Protein AF-A0A1G3LVP1-F1 (afdb_monomer_lite)

Secondary structure (DSSP, 8-state):
----EE-------SS--HHHHHHHHHHHHHHH--S-EEEE-TGGGHHH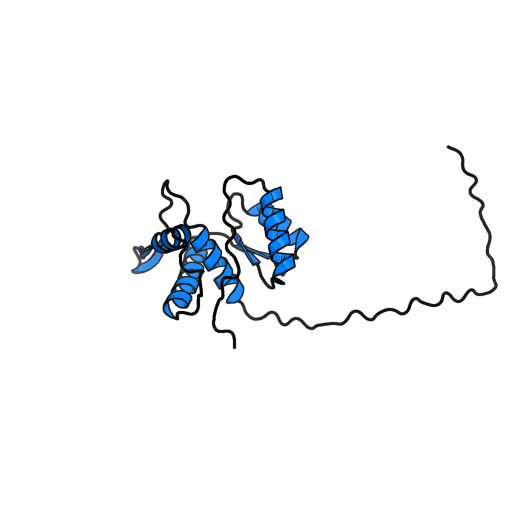HHHHHHHH-TTTEEEE---HHHHHHHHHHHHHHHHTT-EEPPTT-HHHHHHHHHEEEEE-TTS-EEEEE---TT---HHHHHHHHHHHHHTSPP------PPP----------SS-----------

Radius of gyration: 24.58 Å; chains: 1; bounding box: 39×52×74 Å

Sequence (174 aa):
MGDIYWTREIIARRRISFFEMDQLLDDVFRRYRIIRCCMDQTGMGEKPVEDARRRHGSYRVEGVLFTLPNKQTMAQLGKQAFEDRKIRIPMGDPDLKADLHKLKKVTGPTGAPRFVADSDSSGHADRAWACFLAVNAASGEPVEYAYHPVRQETPKELQWGPGSFRLKAMKGAW

pLDDT: mean 79.22, std 19.14, range [35.81, 97.88]

Structure (mmCIF, N/CA/C/O backbone):
data_AF-A0A1G3LVP1-F1
#
_entry.id   AF-A0A1G3LVP1-F1
#
loop_
_atom_site.group_PDB
_atom_site.id
_atom_site.type_symbol
_atom_site.label_atom_id
_atom_site.label_alt_id
_atom_site.label_comp_id
_atom_site.label_asym_id
_atom_site.label_entity_id
_atom_site.label_seq_id
_atom_site.pdbx_PDB_ins_code
_atom_site.Cartn_x
_atom_site.Cartn_y
_atom_site.Cartn_z
_atom_site.occupancy
_atom_site.B_iso_or_equiv
_atom_site.auth_seq_id
_atom_site.auth_comp_id
_atom_site.auth_asym_id
_atom_site.auth_atom_id
_atom_site.pdbx_PDB_model_num
ATOM 1 N N . MET A 1 1 ? -21.973 -9.108 3.744 1.00 41.25 1 MET A N 1
ATOM 2 C CA . MET A 1 1 ? -20.727 -9.540 4.413 1.00 41.25 1 MET A CA 1
ATOM 3 C C . MET A 1 1 ? -19.557 -8.958 3.632 1.00 41.25 1 MET A C 1
ATOM 5 O O . MET A 1 1 ? -19.284 -9.448 2.547 1.00 41.25 1 MET A O 1
ATOM 9 N N . GLY A 1 2 ? -18.936 -7.882 4.119 1.00 61.00 2 GLY A N 1
ATOM 10 C CA . GLY A 1 2 ? -17.823 -7.216 3.421 1.00 61.00 2 GLY A CA 1
ATOM 11 C C . GLY A 1 2 ? -16.963 -6.304 4.303 1.00 61.00 2 GLY A C 1
ATOM 12 O O . GLY A 1 2 ? -16.063 -5.648 3.801 1.00 61.00 2 GLY A O 1
ATOM 13 N N . ASP A 1 3 ? -17.203 -6.273 5.616 1.00 75.94 3 ASP A N 1
ATOM 14 C CA . ASP A 1 3 ? -16.668 -5.215 6.484 1.00 75.94 3 ASP A CA 1
ATOM 15 C C . ASP A 1 3 ? -15.299 -5.529 7.102 1.00 75.94 3 ASP A C 1
ATOM 17 O O . ASP A 1 3 ? -14.831 -4.774 7.949 1.00 75.94 3 ASP A O 1
ATOM 21 N N . ILE A 1 4 ? -14.667 -6.650 6.737 1.00 91.00 4 ILE A N 1
ATOM 22 C CA . ILE A 1 4 ? -13.402 -7.103 7.333 1.00 91.00 4 ILE A CA 1
ATOM 23 C C . ILE A 1 4 ? -12.346 -7.301 6.245 1.00 91.00 4 ILE A C 1
ATOM 25 O O . ILE A 1 4 ? -12.510 -8.118 5.338 1.00 91.00 4 ILE A O 1
ATOM 29 N N . TYR A 1 5 ? -11.221 -6.609 6.399 1.00 92.62 5 TYR A N 1
ATOM 30 C CA . TYR A 1 5 ? -10.015 -6.764 5.600 1.00 92.62 5 TYR A CA 1
ATOM 31 C C . TYR A 1 5 ? -9.159 -7.897 6.168 1.00 92.62 5 TYR A C 1
ATOM 33 O O . TYR A 1 5 ? -8.632 -7.798 7.276 1.00 92.62 5 TYR A O 1
ATOM 41 N N . TRP A 1 6 ? -9.008 -8.976 5.403 1.00 93.38 6 TRP A N 1
ATOM 42 C CA . TRP A 1 6 ? -8.151 -10.105 5.765 1.00 93.38 6 TRP A CA 1
ATOM 43 C C . TRP A 1 6 ? -6.835 -10.050 5.002 1.00 93.38 6 TRP A C 1
ATOM 45 O O . TRP A 1 6 ? -6.821 -10.187 3.777 1.00 93.38 6 TRP A O 1
ATOM 55 N N . THR A 1 7 ? -5.723 -9.928 5.721 1.00 93.62 7 THR A N 1
ATOM 56 C CA . THR A 1 7 ? -4.398 -10.065 5.120 1.00 93.62 7 THR A CA 1
ATOM 57 C C . THR A 1 7 ? -4.153 -11.530 4.776 1.00 93.62 7 THR A C 1
ATOM 59 O O . THR A 1 7 ? -4.000 -12.369 5.662 1.00 93.62 7 THR A O 1
ATOM 62 N N . ARG A 1 8 ? -4.135 -11.850 3.477 1.00 93.06 8 ARG A N 1
ATOM 63 C CA . ARG A 1 8 ? -3.837 -13.208 2.994 1.00 93.06 8 ARG A CA 1
ATOM 64 C C . ARG A 1 8 ? -2.353 -13.533 3.059 1.00 93.06 8 ARG A C 1
ATOM 66 O O . ARG A 1 8 ? -1.996 -14.661 3.368 1.00 93.06 8 ARG A O 1
ATOM 73 N N . GLU A 1 9 ? -1.509 -12.548 2.778 1.00 93.25 9 GLU A N 1
ATOM 74 C CA . GLU A 1 9 ? -0.069 -12.733 2.666 1.00 93.25 9 GLU A CA 1
ATOM 75 C C . GLU A 1 9 ? 0.658 -11.397 2.816 1.00 93.25 9 GLU A C 1
ATOM 77 O O . GLU A 1 9 ? 0.122 -10.350 2.451 1.00 93.25 9 GLU A O 1
ATOM 82 N N . ILE A 1 10 ? 1.882 -11.444 3.343 1.00 93.56 10 ILE A N 1
ATOM 83 C CA . ILE A 1 10 ? 2.814 -10.317 3.378 1.00 93.56 10 ILE A CA 1
ATOM 84 C C . ILE A 1 10 ? 4.119 -10.802 2.757 1.00 93.56 10 ILE A C 1
ATOM 86 O O . ILE A 1 10 ? 4.777 -11.692 3.294 1.00 93.56 10 ILE A O 1
ATOM 90 N N . ILE A 1 11 ? 4.501 -10.212 1.626 1.00 94.44 11 ILE A N 1
ATOM 91 C CA . ILE A 1 11 ? 5.755 -10.527 0.942 1.00 94.44 11 ILE A CA 1
ATOM 92 C C . ILE A 1 11 ? 6.711 -9.357 1.158 1.00 94.44 11 ILE A C 1
ATOM 94 O O . ILE A 1 11 ? 6.603 -8.325 0.503 1.00 94.44 11 ILE A O 1
ATOM 98 N N . ALA A 1 12 ? 7.658 -9.521 2.081 1.00 93.12 12 ALA A N 1
ATOM 99 C CA . ALA A 1 12 ? 8.731 -8.558 2.302 1.00 93.12 12 ALA A CA 1
ATOM 100 C C . ALA A 1 12 ? 10.046 -9.089 1.717 1.00 93.12 12 ALA A C 1
ATOM 102 O O . ALA A 1 12 ? 10.490 -10.198 2.034 1.00 93.12 12 ALA A O 1
ATOM 103 N N . ARG A 1 13 ? 10.673 -8.299 0.845 1.00 93.25 13 ARG A N 1
ATOM 104 C CA . ARG A 1 13 ? 11.973 -8.589 0.227 1.00 93.25 13 ARG A CA 1
ATOM 105 C C . ARG A 1 13 ? 12.826 -7.327 0.224 1.00 93.25 13 ARG A C 1
ATOM 107 O O . ARG A 1 13 ? 12.303 -6.219 0.202 1.00 93.25 13 ARG A O 1
ATOM 114 N N . ARG A 1 14 ? 14.147 -7.494 0.269 1.00 90.94 14 ARG A N 1
ATOM 115 C CA . ARG A 1 14 ? 15.115 -6.391 0.231 1.00 90.94 14 ARG A CA 1
ATOM 116 C C . ARG A 1 14 ? 16.099 -6.640 -0.901 1.00 90.94 14 ARG A C 1
ATOM 118 O O . ARG A 1 14 ? 16.559 -7.765 -1.046 1.00 90.94 14 ARG A O 1
ATOM 125 N N . ARG A 1 15 ? 16.450 -5.580 -1.639 1.00 90.31 15 ARG A N 1
ATOM 126 C CA . ARG A 1 15 ? 17.467 -5.604 -2.710 1.00 90.31 15 ARG A CA 1
ATOM 127 C C . ARG A 1 15 ? 17.220 -6.687 -3.774 1.00 90.31 15 ARG A C 1
ATOM 129 O O . ARG A 1 15 ? 18.161 -7.340 -4.209 1.00 90.31 15 ARG A O 1
ATOM 136 N N . ILE A 1 16 ? 15.962 -6.873 -4.164 1.00 95.31 16 ILE A N 1
ATOM 137 C CA . ILE A 1 16 ? 15.594 -7.750 -5.280 1.00 95.31 16 ILE A CA 1
ATOM 138 C C . ILE A 1 16 ? 15.597 -6.971 -6.592 1.00 95.31 16 ILE A C 1
ATOM 140 O O . ILE A 1 16 ? 15.426 -5.750 -6.602 1.00 95.31 16 ILE A O 1
ATOM 144 N N . SER A 1 17 ? 15.788 -7.682 -7.695 1.00 96.00 17 SER A N 1
ATOM 145 C CA . SER A 1 17 ? 15.672 -7.114 -9.036 1.00 96.00 17 SER A CA 1
ATOM 146 C C . SER A 1 17 ? 14.219 -6.750 -9.373 1.00 96.00 17 SER A C 1
ATOM 148 O O . SER A 1 17 ? 13.275 -7.298 -8.799 1.00 96.00 17 SER A O 1
ATOM 150 N N . PHE A 1 18 ? 14.021 -5.860 -10.353 1.00 94.88 18 PHE A N 1
ATOM 151 C CA . PHE A 1 18 ? 12.676 -5.575 -10.874 1.00 94.88 18 PHE A CA 1
ATOM 152 C C . PHE A 1 18 ? 12.001 -6.833 -11.426 1.00 94.88 18 PHE A C 1
ATOM 154 O O . PHE A 1 18 ? 10.822 -7.046 -11.182 1.00 94.88 18 PHE A O 1
ATOM 161 N N . PHE A 1 19 ? 12.771 -7.712 -12.070 1.00 95.69 19 PHE A N 1
ATOM 162 C CA . PHE A 1 19 ? 12.264 -8.986 -12.568 1.00 95.69 19 PHE A CA 1
ATOM 163 C C . PHE A 1 19 ? 11.704 -9.876 -11.448 1.00 95.69 19 PHE A C 1
ATOM 165 O O . PHE A 1 19 ? 10.624 -10.439 -11.590 1.00 95.69 19 PHE A O 1
ATOM 172 N N . GLU A 1 20 ? 12.396 -9.980 -10.313 1.00 97.19 20 GLU A N 1
ATOM 173 C CA . GLU A 1 20 ? 11.891 -10.745 -9.166 1.00 97.19 20 GLU A CA 1
ATOM 174 C C . GLU A 1 20 ? 10.671 -10.079 -8.522 1.00 97.19 20 GLU A C 1
ATOM 176 O O . GLU A 1 20 ? 9.735 -10.772 -8.125 1.00 97.19 20 GLU A O 1
ATOM 181 N N . MET A 1 21 ? 10.651 -8.744 -8.428 1.00 96.12 21 MET A N 1
ATOM 182 C CA . MET A 1 21 ? 9.487 -7.999 -7.931 1.00 96.12 21 MET A CA 1
ATOM 183 C C . MET A 1 21 ? 8.251 -8.292 -8.785 1.00 96.12 21 MET A C 1
ATOM 185 O O . MET A 1 21 ? 7.182 -8.596 -8.255 1.00 96.12 21 MET A O 1
ATOM 189 N N . ASP A 1 22 ? 8.429 -8.261 -10.098 1.00 96.69 22 ASP A N 1
ATOM 190 C CA . ASP A 1 22 ? 7.391 -8.581 -11.056 1.00 96.69 22 ASP A CA 1
ATOM 191 C C . ASP A 1 22 ? 6.885 -10.021 -10.917 1.00 96.69 22 ASP A C 1
ATOM 193 O O . ASP A 1 22 ? 5.680 -10.246 -10.878 1.00 96.69 22 ASP A O 1
ATOM 197 N N . GLN A 1 23 ? 7.788 -11.001 -10.792 1.00 97.88 23 GLN A N 1
ATOM 198 C CA . GLN A 1 23 ? 7.408 -12.406 -10.619 1.00 97.88 23 GLN A CA 1
ATOM 199 C C . GLN A 1 23 ? 6.589 -12.637 -9.345 1.00 97.88 23 GLN A C 1
ATOM 201 O O . GLN A 1 23 ? 5.639 -13.424 -9.351 1.00 97.88 23 GLN A O 1
ATOM 206 N N . LEU A 1 24 ? 6.943 -11.950 -8.255 1.00 97.62 24 LEU A N 1
ATOM 207 C CA . LEU A 1 24 ? 6.186 -12.005 -7.006 1.00 97.62 24 LEU A CA 1
ATOM 208 C C . LEU A 1 24 ? 4.786 -11.409 -7.183 1.00 97.62 24 LEU A C 1
ATOM 210 O O . LEU A 1 24 ? 3.810 -11.995 -6.714 1.00 97.62 24 LEU A O 1
ATOM 214 N N . LEU A 1 25 ? 4.671 -10.279 -7.886 1.00 96.81 25 LEU A N 1
ATOM 215 C CA . LEU A 1 25 ? 3.376 -9.665 -8.173 1.00 96.81 25 LEU A CA 1
ATOM 216 C C . LEU A 1 25 ? 2.521 -10.557 -9.088 1.00 96.81 25 LEU A C 1
ATOM 218 O O . LEU A 1 25 ? 1.356 -10.812 -8.774 1.00 96.81 25 LEU A O 1
ATOM 222 N N . ASP A 1 26 ? 3.115 -11.104 -10.151 1.00 96.81 26 ASP A N 1
ATOM 223 C CA . ASP A 1 26 ? 2.474 -12.035 -11.084 1.00 96.81 26 ASP A CA 1
ATOM 224 C C . ASP A 1 26 ? 1.898 -13.254 -10.339 1.00 96.81 26 ASP A C 1
ATOM 226 O O . ASP A 1 26 ? 0.783 -13.707 -10.622 1.00 96.81 26 ASP A O 1
ATOM 230 N N . ASP A 1 27 ? 2.634 -13.780 -9.356 1.00 97.12 27 ASP A N 1
ATOM 231 C CA . ASP A 1 27 ? 2.185 -14.895 -8.525 1.00 97.12 27 ASP A CA 1
ATOM 232 C C . ASP A 1 27 ? 0.997 -14.547 -7.620 1.00 97.12 27 ASP A C 1
ATOM 234 O O . ASP A 1 27 ? 0.017 -15.299 -7.562 1.00 97.12 27 ASP A O 1
ATOM 238 N N . VAL A 1 28 ? 1.015 -13.373 -6.990 1.00 96.69 28 VAL A N 1
ATOM 239 C CA . VAL A 1 28 ? -0.112 -12.874 -6.187 1.00 96.69 28 VAL A CA 1
ATOM 240 C C . VAL A 1 28 ? -1.364 -12.688 -7.051 1.00 96.69 28 VAL A C 1
ATOM 242 O O . VAL A 1 28 ? -2.455 -13.130 -6.673 1.00 96.69 28 VAL A O 1
ATOM 245 N N . PHE A 1 29 ? -1.224 -12.091 -8.239 1.00 95.88 29 PHE A N 1
ATOM 246 C CA . PHE A 1 29 ? -2.333 -11.908 -9.181 1.00 95.88 29 PHE A CA 1
ATOM 247 C C . PHE A 1 29 ? -2.937 -13.238 -9.637 1.00 95.88 29 PHE A C 1
ATOM 249 O O . PHE A 1 29 ? -4.164 -13.341 -9.763 1.00 95.88 29 PHE A O 1
ATOM 256 N N . ARG A 1 30 ? -2.092 -14.255 -9.840 1.00 94.50 30 ARG A N 1
ATOM 257 C CA . ARG A 1 30 ? -2.504 -15.612 -10.211 1.00 94.50 30 ARG A CA 1
ATOM 258 C C . ARG A 1 30 ? -3.266 -16.310 -9.086 1.00 94.50 30 ARG A C 1
ATOM 260 O O . ARG A 1 30 ? -4.301 -16.914 -9.354 1.00 94.50 30 ARG A O 1
ATOM 267 N N . ARG A 1 31 ? -2.788 -16.218 -7.839 1.00 95.62 31 ARG A N 1
ATOM 268 C CA . ARG A 1 31 ? -3.378 -16.933 -6.693 1.00 95.62 31 ARG A CA 1
ATOM 269 C C . ARG A 1 31 ? -4.672 -16.311 -6.166 1.00 95.62 31 ARG A C 1
ATOM 271 O O . ARG A 1 31 ? -5.566 -17.052 -5.767 1.00 95.62 31 ARG A O 1
ATOM 278 N N . TYR A 1 32 ? -4.799 -14.980 -6.166 1.00 93.00 32 TYR A N 1
ATOM 279 C CA . TYR A 1 32 ? -5.857 -14.300 -5.398 1.00 93.00 32 TYR A CA 1
ATOM 280 C C . TYR A 1 32 ? -6.900 -13.521 -6.212 1.00 93.00 32 TYR A C 1
ATOM 282 O O . TYR A 1 32 ? -7.725 -12.838 -5.612 1.00 93.00 32 TYR A O 1
ATOM 290 N N . ARG A 1 33 ? -6.915 -13.617 -7.552 1.00 88.69 33 ARG A N 1
ATOM 291 C CA . ARG A 1 33 ? -7.890 -12.910 -8.421 1.00 88.69 33 ARG A CA 1
ATOM 292 C C . ARG A 1 33 ? -8.060 -11.430 -8.035 1.00 88.69 33 ARG A C 1
ATOM 294 O O . ARG A 1 33 ? -9.160 -10.959 -7.765 1.00 88.69 33 ARG A O 1
ATOM 301 N N . ILE A 1 34 ? -6.951 -10.696 -8.009 1.00 93.06 34 ILE A N 1
ATOM 302 C CA . ILE A 1 34 ? -6.900 -9.298 -7.554 1.00 93.06 34 ILE A CA 1
ATOM 303 C C . ILE A 1 34 ? -7.809 -8.393 -8.401 1.00 93.06 34 ILE A C 1
ATOM 305 O O . ILE A 1 34 ? -7.634 -8.314 -9.612 1.00 93.06 34 ILE A O 1
ATOM 309 N N . ILE A 1 35 ? -8.763 -7.687 -7.798 1.00 92.62 35 ILE A N 1
ATOM 310 C CA . ILE A 1 35 ? -9.676 -6.786 -8.532 1.00 92.62 35 ILE A CA 1
ATOM 311 C C . ILE A 1 35 ? -9.110 -5.374 -8.718 1.00 92.62 35 ILE A C 1
ATOM 313 O O . ILE A 1 35 ? -9.326 -4.765 -9.760 1.00 92.62 35 ILE A O 1
ATOM 317 N N . ARG A 1 36 ? -8.352 -4.881 -7.734 1.00 94.19 36 ARG A N 1
ATOM 318 C CA . ARG A 1 36 ? -7.667 -3.587 -7.755 1.00 94.19 36 ARG A CA 1
ATOM 319 C C . ARG A 1 36 ? -6.373 -3.693 -6.953 1.00 94.19 36 ARG A C 1
ATOM 321 O O . ARG A 1 36 ? -6.356 -4.284 -5.876 1.00 94.19 36 ARG A O 1
ATOM 328 N N . CYS A 1 37 ? -5.298 -3.142 -7.495 1.00 96.25 37 CYS A N 1
ATOM 329 C CA . CYS A 1 37 ? -3.962 -3.122 -6.922 1.00 96.25 37 CYS A CA 1
ATOM 330 C C . CYS A 1 37 ? -3.454 -1.683 -6.951 1.00 96.25 37 CYS A C 1
ATOM 332 O O . CYS A 1 37 ? -3.179 -1.146 -8.023 1.00 96.25 37 CYS A O 1
ATOM 334 N N . CYS A 1 38 ? -3.357 -1.062 -5.778 1.00 96.75 38 CYS A N 1
ATOM 335 C CA . CYS A 1 38 ? -2.716 0.238 -5.629 1.00 96.75 38 CYS A CA 1
ATOM 336 C C . CYS A 1 38 ? -1.225 0.034 -5.342 1.00 96.75 38 CYS A C 1
ATOM 338 O O . CYS A 1 38 ? -0.865 -0.726 -4.442 1.00 96.75 38 CYS A O 1
ATOM 340 N N . MET A 1 39 ? -0.370 0.724 -6.086 1.00 96.5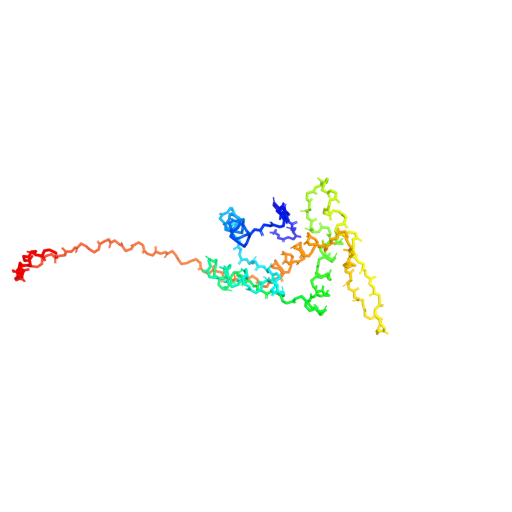0 39 MET A N 1
ATOM 341 C CA . MET A 1 39 ? 1.088 0.628 -5.997 1.00 96.50 39 MET A CA 1
ATOM 342 C C . MET A 1 39 ? 1.687 2.020 -5.795 1.00 96.50 39 MET A C 1
ATOM 344 O O . MET A 1 39 ? 1.180 2.983 -6.361 1.00 96.50 39 MET A O 1
ATOM 348 N N . ASP A 1 40 ? 2.763 2.144 -5.017 1.00 94.50 40 ASP A N 1
ATOM 349 C CA . ASP A 1 40 ? 3.507 3.407 -4.943 1.00 94.50 40 ASP A CA 1
ATOM 350 C C . ASP A 1 40 ? 4.194 3.673 -6.287 1.00 94.50 40 ASP A C 1
ATOM 352 O O . ASP A 1 40 ? 5.033 2.891 -6.732 1.00 94.50 40 ASP A O 1
ATOM 356 N N . GLN A 1 41 ? 3.813 4.769 -6.938 1.00 94.88 41 GLN A N 1
ATOM 357 C CA . GLN A 1 41 ? 4.373 5.178 -8.225 1.00 94.88 41 GLN A CA 1
ATOM 358 C C . GLN A 1 41 ? 5.574 6.130 -8.059 1.00 94.88 41 GLN A C 1
ATOM 360 O O . GLN A 1 41 ? 6.227 6.488 -9.031 1.00 94.88 41 GLN A O 1
ATOM 365 N N . THR A 1 42 ? 5.916 6.549 -6.840 1.00 88.94 42 THR A N 1
ATOM 366 C CA . THR A 1 42 ? 6.962 7.559 -6.635 1.00 88.94 42 THR A CA 1
ATOM 367 C C . THR A 1 42 ? 8.382 7.021 -6.784 1.00 88.94 42 THR A C 1
ATOM 369 O O . THR A 1 42 ? 8.693 5.873 -6.468 1.00 88.94 42 THR A O 1
ATOM 372 N N . GLY A 1 43 ? 9.282 7.883 -7.268 1.00 88.56 43 GLY A N 1
ATOM 373 C CA . GLY A 1 43 ? 10.701 7.566 -7.414 1.00 88.56 43 GLY A CA 1
ATOM 374 C C . GLY A 1 43 ? 10.932 6.394 -8.367 1.00 88.56 43 GLY A C 1
ATOM 375 O O . GLY A 1 43 ? 10.716 6.512 -9.567 1.00 88.56 43 GLY A O 1
ATOM 376 N N . MET A 1 44 ? 11.378 5.258 -7.825 1.00 89.75 44 MET A N 1
ATOM 377 C CA . MET A 1 44 ? 11.620 4.033 -8.600 1.00 89.75 44 MET A CA 1
ATOM 378 C C . MET A 1 44 ? 10.338 3.244 -8.922 1.00 89.75 44 MET A C 1
ATOM 380 O O . MET A 1 44 ? 10.429 2.216 -9.588 1.00 89.75 44 MET A O 1
ATOM 384 N N . GLY A 1 45 ? 9.169 3.694 -8.452 1.00 91.50 45 GLY A N 1
ATOM 385 C CA . GLY A 1 45 ? 7.881 3.018 -8.637 1.00 91.50 45 GLY A CA 1
ATOM 386 C C . GLY A 1 45 ? 7.262 3.157 -10.032 1.00 91.50 45 GLY A C 1
ATOM 387 O O . GLY A 1 45 ? 6.483 2.293 -10.425 1.00 91.50 45 GLY A O 1
ATOM 388 N N . GLU A 1 46 ? 7.639 4.179 -10.810 1.00 95.19 46 GLU A N 1
ATOM 389 C CA . GLU A 1 46 ? 7.096 4.432 -12.158 1.00 95.19 46 GLU A CA 1
ATOM 390 C C . GLU A 1 46 ? 7.184 3.196 -13.065 1.00 95.19 46 GLU A C 1
ATOM 392 O O . GLU A 1 46 ? 6.177 2.725 -13.598 1.00 95.19 46 GLU A O 1
ATOM 397 N N . LYS A 1 47 ? 8.385 2.616 -13.173 1.00 95.44 47 LYS A N 1
ATOM 398 C CA . LYS A 1 47 ? 8.630 1.447 -14.022 1.00 95.44 47 LYS A CA 1
ATOM 399 C C . LYS A 1 47 ? 7.849 0.200 -13.559 1.00 95.44 47 LYS A C 1
ATOM 401 O O . LYS A 1 47 ? 7.143 -0.372 -14.388 1.00 95.44 47 LYS A O 1
ATOM 406 N N . PRO A 1 48 ? 7.920 -0.235 -12.283 1.00 96.38 48 PRO A N 1
ATOM 407 C CA . PRO A 1 48 ? 7.108 -1.350 -11.790 1.00 96.38 48 PRO A CA 1
ATOM 408 C C . PRO A 1 48 ? 5.600 -1.164 -12.006 1.00 96.38 48 PRO A C 1
ATOM 410 O O . PRO A 1 48 ? 4.905 -2.119 -12.344 1.00 96.38 48 PRO A O 1
ATOM 413 N N . VAL A 1 49 ? 5.080 0.059 -11.845 1.00 97.56 49 VAL A N 1
ATOM 414 C CA . V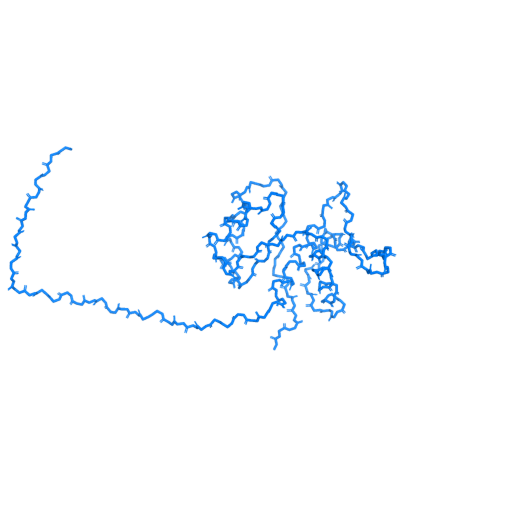AL A 1 49 ? 3.659 0.358 -12.089 1.00 97.56 49 VAL A CA 1
ATOM 415 C C . VAL A 1 49 ? 3.302 0.211 -13.567 1.00 97.56 49 VAL A C 1
ATOM 417 O O . VAL A 1 49 ? 2.270 -0.381 -13.892 1.00 97.56 49 VAL A O 1
ATOM 420 N N . GLU A 1 50 ? 4.134 0.732 -14.468 1.00 97.50 50 GLU A N 1
ATOM 421 C CA . GLU A 1 50 ? 3.948 0.579 -15.914 1.00 97.50 50 GLU A CA 1
ATOM 422 C C . GLU A 1 50 ? 3.938 -0.902 -16.323 1.00 97.50 50 GLU A C 1
ATOM 424 O O . GLU A 1 50 ? 3.011 -1.363 -16.999 1.00 97.50 50 GLU A O 1
ATOM 429 N N . ASP A 1 51 ? 4.919 -1.671 -15.847 1.00 97.44 51 ASP A N 1
ATOM 430 C CA . ASP A 1 51 ? 5.037 -3.100 -16.133 1.00 97.44 51 ASP A CA 1
ATOM 431 C C . ASP A 1 51 ? 3.840 -3.896 -15.594 1.00 97.44 51 ASP A C 1
ATOM 433 O O . ASP A 1 51 ? 3.296 -4.756 -16.296 1.00 97.44 51 ASP A O 1
ATOM 437 N N . ALA A 1 52 ? 3.382 -3.591 -14.379 1.00 97.50 52 ALA A N 1
ATOM 438 C CA . ALA A 1 52 ? 2.214 -4.225 -13.778 1.00 97.50 52 ALA A CA 1
ATOM 439 C C . ALA A 1 52 ? 0.926 -3.901 -14.552 1.00 97.50 52 ALA A C 1
ATOM 441 O O . ALA A 1 52 ? 0.119 -4.798 -14.813 1.00 97.50 52 ALA A O 1
ATOM 442 N N . ARG A 1 53 ? 0.739 -2.651 -15.000 1.00 97.44 53 ARG A N 1
ATOM 443 C CA . ARG A 1 53 ? -0.393 -2.267 -15.867 1.00 97.44 53 ARG A CA 1
ATOM 444 C C . ARG A 1 53 ? -0.376 -3.033 -17.184 1.00 97.44 53 ARG A C 1
ATOM 446 O O . ARG A 1 53 ? -1.425 -3.516 -17.612 1.00 97.44 53 ARG A O 1
ATOM 453 N N . ARG A 1 54 ? 0.800 -3.187 -17.800 1.00 97.19 54 ARG A N 1
ATOM 454 C CA . ARG A 1 54 ? 0.965 -3.945 -19.048 1.00 97.19 54 ARG A CA 1
ATOM 455 C C . ARG A 1 54 ? 0.591 -5.422 -18.886 1.00 97.19 54 ARG A C 1
ATOM 457 O O . ARG A 1 54 ? 0.001 -5.992 -19.798 1.00 97.19 54 ARG A O 1
ATOM 464 N N . ARG A 1 55 ? 0.918 -6.043 -17.748 1.00 96.38 55 ARG A N 1
ATOM 465 C CA . ARG A 1 55 ? 0.668 -7.477 -17.496 1.00 96.38 55 ARG A CA 1
ATOM 466 C C . ARG A 1 55 ? -0.723 -7.788 -16.964 1.00 96.38 55 ARG A C 1
ATOM 468 O O . ARG A 1 55 ? -1.279 -8.837 -17.278 1.00 96.38 55 ARG A O 1
ATOM 475 N N . HIS A 1 56 ? -1.271 -6.915 -16.124 1.00 96.12 56 HIS A N 1
ATOM 476 C CA . HIS A 1 56 ? -2.481 -7.205 -15.350 1.00 96.12 56 HIS A CA 1
ATOM 477 C C . HIS A 1 56 ? -3.686 -6.341 -15.722 1.00 96.12 56 HIS A C 1
ATOM 479 O O . HIS A 1 56 ? -4.800 -6.647 -15.286 1.00 96.12 56 HIS A O 1
ATOM 485 N N . GLY A 1 57 ? -3.480 -5.319 -16.554 1.00 93.81 57 GLY A N 1
ATOM 486 C CA . GLY A 1 57 ? -4.504 -4.403 -17.042 1.00 93.81 57 GLY A CA 1
ATOM 487 C C . GLY A 1 57 ? -4.491 -3.064 -16.306 1.00 93.81 57 GLY A C 1
ATOM 488 O O . GLY A 1 57 ? -4.465 -3.003 -15.076 1.00 93.81 57 GLY A O 1
ATOM 489 N N . SER A 1 58 ? -4.585 -1.977 -17.074 1.00 93.06 58 SER A N 1
ATOM 490 C CA . SER A 1 58 ? -4.593 -0.595 -16.574 1.00 93.06 58 SER A CA 1
ATOM 491 C C . SER A 1 58 ? -5.773 -0.273 -15.655 1.00 93.06 58 SER A C 1
ATOM 493 O O . SER A 1 58 ? -5.640 0.572 -14.779 1.00 93.06 58 SER A O 1
ATOM 495 N N . TYR A 1 59 ? -6.902 -0.969 -15.811 1.00 91.31 59 TYR A N 1
ATOM 496 C CA . TYR A 1 59 ? -8.071 -0.816 -14.938 1.00 91.31 59 TYR A CA 1
ATOM 497 C C . TYR A 1 59 ? -7.890 -1.459 -13.558 1.00 91.31 59 TYR A C 1
ATOM 499 O O . TYR A 1 59 ? -8.532 -1.044 -12.598 1.00 91.31 59 TYR A O 1
ATOM 507 N N . ARG A 1 60 ? -7.030 -2.480 -13.447 1.00 93.56 60 ARG A N 1
ATOM 508 C CA . ARG A 1 60 ? -6.787 -3.205 -12.190 1.00 93.56 60 ARG A CA 1
ATOM 509 C C . ARG A 1 60 ? -5.609 -2.627 -11.418 1.00 93.56 60 ARG A C 1
ATOM 511 O O . ARG A 1 60 ? -5.584 -2.759 -10.200 1.00 93.56 60 ARG A O 1
ATOM 518 N N . VAL A 1 61 ? -4.636 -2.024 -12.099 1.00 96.88 61 VAL A N 1
ATOM 519 C CA . VAL A 1 61 ? -3.410 -1.503 -11.480 1.00 96.88 61 VAL A CA 1
ATOM 520 C C . VAL A 1 61 ? -3.400 0.023 -11.474 1.00 96.88 61 VAL A C 1
ATOM 522 O O . VAL A 1 61 ? -3.313 0.684 -12.512 1.00 96.88 61 VAL A O 1
ATOM 525 N N . GLU A 1 62 ? -3.411 0.581 -10.271 1.00 96.12 62 GLU A N 1
ATOM 526 C CA . GLU A 1 62 ? -3.399 2.012 -10.012 1.00 96.12 62 GLU A CA 1
ATOM 527 C C . GLU A 1 62 ? -2.080 2.421 -9.360 1.00 96.12 62 GLU A C 1
ATOM 529 O O . GLU A 1 62 ? -1.756 1.999 -8.251 1.00 96.12 62 GLU A O 1
ATOM 534 N N . GLY A 1 63 ? -1.322 3.273 -10.044 1.00 95.81 63 GLY A N 1
ATOM 535 C CA . GLY A 1 63 ? -0.199 3.964 -9.432 1.00 95.81 63 GLY A CA 1
ATOM 536 C C . GLY A 1 63 ? -0.688 5.120 -8.563 1.00 95.81 63 GLY A C 1
ATOM 537 O O . GLY A 1 63 ? -1.450 5.972 -9.018 1.00 95.81 63 GLY A O 1
ATOM 538 N N . VAL A 1 64 ? -0.251 5.137 -7.309 1.00 94.75 64 VAL A N 1
ATOM 539 C CA . VAL A 1 64 ? -0.565 6.157 -6.312 1.00 94.75 64 VAL A CA 1
ATOM 540 C C . VAL A 1 64 ? 0.688 6.980 -6.062 1.00 94.75 64 VAL A C 1
ATOM 542 O O . VAL A 1 64 ? 1.729 6.455 -5.672 1.00 94.75 64 VAL A O 1
ATOM 545 N N . LEU A 1 65 ? 0.584 8.296 -6.236 1.00 92.75 65 LEU A N 1
ATOM 546 C CA . LEU A 1 65 ? 1.665 9.212 -5.887 1.00 92.75 65 LEU A CA 1
ATOM 547 C C . LEU A 1 65 ? 1.666 9.475 -4.376 1.00 92.75 65 LEU A C 1
ATOM 549 O O . LEU A 1 65 ? 0.675 9.937 -3.815 1.00 92.75 65 LEU A O 1
ATOM 553 N N . PHE A 1 66 ? 2.794 9.244 -3.714 1.00 89.50 66 PHE A N 1
ATOM 554 C CA . PHE A 1 66 ? 3.013 9.399 -2.273 1.00 89.50 66 PHE A CA 1
ATOM 555 C C . PHE A 1 66 ? 3.228 10.866 -1.851 1.00 89.50 66 PHE A C 1
ATOM 557 O O . PHE A 1 66 ? 4.140 11.212 -1.094 1.00 89.50 66 PHE A O 1
ATOM 564 N N . THR A 1 67 ? 2.348 11.747 -2.326 1.00 87.62 67 THR A N 1
ATOM 565 C CA . THR A 1 67 ? 2.267 13.149 -1.904 1.00 87.62 67 THR A CA 1
ATOM 566 C C . THR A 1 67 ? 1.743 13.253 -0.469 1.00 87.62 67 THR A C 1
ATOM 568 O O . THR A 1 67 ? 1.104 12.333 0.046 1.00 87.62 67 THR A O 1
ATOM 571 N N . LEU A 1 68 ? 1.988 14.384 0.203 1.00 84.06 68 LEU A N 1
ATOM 572 C CA . LEU A 1 68 ? 1.501 14.597 1.571 1.00 84.06 68 LEU A CA 1
ATOM 573 C C . LEU A 1 68 ? -0.032 14.416 1.701 1.00 84.06 68 LEU A C 1
ATOM 575 O O . LEU A 1 68 ? -0.443 13.692 2.610 1.00 84.06 68 LEU A O 1
ATOM 579 N N . PRO A 1 69 ? -0.880 14.976 0.809 1.00 85.38 69 PRO A N 1
ATOM 580 C CA . PRO A 1 69 ? -2.329 14.761 0.869 1.00 85.38 69 PRO A CA 1
ATOM 581 C C . PRO A 1 69 ? -2.740 13.292 0.690 1.00 85.38 69 PRO A C 1
ATOM 583 O O . PRO A 1 69 ? -3.596 12.795 1.425 1.00 85.38 69 PRO A O 1
ATOM 586 N N . ASN A 1 70 ? -2.097 12.570 -0.232 1.00 88.00 70 ASN A N 1
ATOM 587 C CA . ASN A 1 70 ? -2.409 11.161 -0.486 1.00 88.00 70 ASN A CA 1
ATOM 588 C C . ASN A 1 70 ? -1.999 10.283 0.701 1.00 88.00 70 ASN A C 1
ATOM 590 O O . ASN A 1 70 ? -2.783 9.454 1.159 1.00 88.00 70 ASN A O 1
ATOM 594 N N . LYS A 1 71 ? -0.810 10.522 1.270 1.00 87.00 71 LYS A N 1
ATOM 595 C CA . LYS A 1 71 ? -0.349 9.860 2.501 1.00 87.00 71 LYS A CA 1
ATOM 596 C C . LYS A 1 71 ? -1.307 10.090 3.660 1.00 87.00 71 LYS A C 1
ATOM 598 O O . LYS A 1 71 ? -1.639 9.151 4.378 1.00 87.00 71 LYS A O 1
ATOM 603 N N . GLN A 1 72 ? -1.765 11.327 3.832 1.00 86.44 72 GLN A N 1
ATOM 604 C CA . GLN A 1 72 ? -2.713 11.672 4.883 1.00 86.44 72 GLN A CA 1
ATOM 605 C C . GLN A 1 72 ? -4.053 10.951 4.693 1.00 86.44 72 GLN A C 1
ATOM 607 O O . GLN A 1 72 ? -4.561 10.384 5.656 1.00 86.44 72 GLN A O 1
ATOM 612 N N . THR A 1 73 ? -4.582 10.913 3.469 1.00 88.81 73 THR A N 1
ATOM 613 C CA . THR A 1 73 ? -5.835 10.211 3.142 1.00 88.81 73 THR A CA 1
ATOM 614 C C . THR A 1 73 ? -5.723 8.710 3.419 1.00 88.81 73 THR A C 1
ATOM 616 O O . THR A 1 73 ? -6.524 8.155 4.169 1.00 88.81 73 THR A O 1
ATOM 619 N N . MET A 1 74 ? -4.679 8.059 2.899 1.00 90.94 74 MET A N 1
ATOM 620 C CA . MET A 1 74 ? -4.441 6.626 3.107 1.00 90.94 74 MET A CA 1
ATOM 621 C C . MET A 1 74 ? -4.247 6.276 4.588 1.00 90.94 74 MET A C 1
ATOM 623 O O . MET A 1 74 ? -4.803 5.291 5.072 1.00 90.94 74 MET A O 1
ATOM 627 N N . ALA A 1 75 ? -3.502 7.097 5.332 1.00 89.12 75 ALA A N 1
ATOM 628 C CA . ALA A 1 75 ? -3.295 6.879 6.759 1.00 89.12 75 ALA A CA 1
ATOM 629 C C . ALA A 1 75 ? -4.579 7.080 7.579 1.00 89.12 75 ALA A C 1
ATOM 631 O O . ALA A 1 75 ? -4.801 6.349 8.542 1.00 89.12 75 ALA A O 1
ATOM 632 N N . GLN A 1 76 ? -5.444 8.028 7.200 1.00 88.81 76 GLN A N 1
ATOM 633 C CA . GLN A 1 76 ? -6.756 8.199 7.831 1.00 88.81 76 GLN A CA 1
ATOM 634 C C . GLN A 1 76 ? -7.648 6.974 7.605 1.00 88.81 76 GLN A C 1
ATOM 636 O O . GLN A 1 76 ? -8.191 6.446 8.574 1.00 88.81 76 GLN A O 1
ATOM 641 N N . LEU A 1 77 ? -7.736 6.480 6.364 1.00 90.94 77 LEU A N 1
ATOM 642 C CA . LEU A 1 77 ? -8.496 5.269 6.030 1.00 90.94 77 LEU A CA 1
ATOM 643 C C . LEU A 1 77 ? -7.975 4.044 6.789 1.00 90.94 77 LEU A C 1
ATOM 645 O O . LEU A 1 77 ? -8.746 3.324 7.423 1.00 90.94 77 LEU A O 1
ATOM 649 N N . GLY A 1 78 ? -6.656 3.835 6.773 1.00 90.44 78 GLY A N 1
ATOM 650 C CA . GLY A 1 78 ? -6.015 2.734 7.485 1.00 90.44 78 GLY A CA 1
ATOM 651 C C . GLY A 1 78 ? -6.246 2.805 8.994 1.00 90.44 78 GLY A C 1
ATOM 652 O O . GLY A 1 78 ? -6.640 1.812 9.603 1.00 90.44 78 GLY A O 1
ATOM 653 N N . LYS A 1 79 ? -6.066 3.985 9.600 1.00 88.06 79 LYS A N 1
ATOM 654 C CA . LYS A 1 79 ? -6.313 4.203 11.031 1.00 88.06 79 LYS A CA 1
ATOM 655 C C . LYS A 1 79 ? -7.763 3.908 11.403 1.00 88.06 79 LYS A C 1
ATOM 657 O O . LYS A 1 79 ? -7.980 3.162 12.352 1.00 88.06 79 LYS A O 1
ATOM 662 N N . GLN A 1 80 ? -8.725 4.449 10.656 1.00 90.19 80 GLN A N 1
ATOM 663 C CA . GLN A 1 80 ? -10.145 4.205 10.906 1.00 90.19 80 GLN A CA 1
ATOM 664 C C . GLN A 1 80 ? -10.454 2.705 10.852 1.00 90.19 80 GLN A C 1
ATOM 666 O O . GLN A 1 80 ? -11.083 2.165 11.755 1.00 90.19 80 GLN A O 1
ATOM 671 N N . ALA A 1 81 ? -9.937 1.997 9.846 1.00 91.69 81 ALA A N 1
A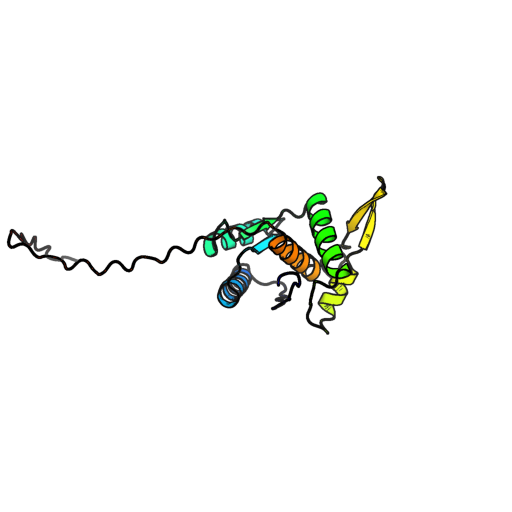TOM 672 C CA . ALA A 1 81 ? -10.137 0.558 9.714 1.00 91.69 81 ALA A CA 1
ATOM 673 C C . ALA A 1 81 ? -9.478 -0.259 10.850 1.00 91.69 81 ALA A C 1
ATOM 675 O O . ALA A 1 81 ? -10.013 -1.298 11.247 1.00 91.69 81 ALA A O 1
ATOM 676 N N . PHE A 1 82 ? -8.347 0.197 11.399 1.00 90.12 82 PHE A N 1
ATOM 677 C CA . PHE A 1 82 ? -7.749 -0.391 12.603 1.00 90.12 82 PHE A CA 1
ATOM 678 C C . PHE A 1 82 ? -8.583 -0.118 13.863 1.00 90.12 82 PHE A C 1
ATOM 680 O O . PHE A 1 82 ? -8.816 -1.045 14.640 1.00 90.12 82 PHE A O 1
ATOM 687 N N . GLU A 1 83 ? -9.058 1.115 14.057 1.00 90.50 83 GLU A N 1
ATOM 688 C CA . GLU A 1 83 ? -9.900 1.510 15.199 1.00 90.50 83 GLU A CA 1
ATOM 689 C C . GLU A 1 83 ? -11.239 0.763 15.201 1.00 90.50 83 GLU A C 1
ATOM 691 O O . GLU A 1 83 ? -11.642 0.221 16.232 1.00 90.50 83 GLU A O 1
ATOM 696 N N . ASP A 1 84 ? -11.848 0.603 14.026 1.00 92.44 84 ASP A N 1
ATOM 697 C CA . ASP A 1 84 ? -13.067 -0.185 13.817 1.00 92.44 84 ASP A CA 1
ATOM 698 C C . ASP A 1 84 ? -12.826 -1.704 13.913 1.00 92.44 84 ASP A C 1
ATOM 700 O O . ASP A 1 84 ? -13.757 -2.500 13.773 1.00 92.44 84 ASP A O 1
ATOM 704 N N . ARG A 1 85 ? -11.575 -2.141 14.127 1.00 91.44 85 ARG A N 1
ATOM 705 C CA . ARG A 1 85 ? -11.156 -3.555 14.186 1.00 91.44 85 ARG A CA 1
ATOM 706 C C . ARG A 1 85 ? -11.510 -4.350 12.924 1.00 91.44 85 ARG A C 1
ATOM 708 O O . ARG A 1 85 ? -11.737 -5.563 12.989 1.00 91.44 85 ARG A O 1
ATOM 715 N N . LYS A 1 86 ? -11.526 -3.672 11.776 1.00 93.50 86 LYS A N 1
ATOM 716 C CA . LYS A 1 86 ? -11.835 -4.252 10.465 1.00 93.50 86 LYS A CA 1
ATOM 717 C C . LYS A 1 86 ? -10.626 -4.915 9.820 1.00 93.50 86 LYS A C 1
ATOM 719 O O . LYS A 1 86 ? -10.812 -5.782 8.980 1.00 93.50 86 LYS A O 1
ATOM 724 N N . ILE A 1 87 ? -9.400 -4.566 10.207 1.00 92.44 87 ILE A N 1
ATOM 725 C CA . ILE A 1 87 ? -8.185 -5.185 9.657 1.00 92.44 87 ILE A CA 1
ATOM 726 C C . ILE A 1 87 ? -7.761 -6.394 10.500 1.00 92.44 87 ILE A C 1
ATOM 728 O O . ILE A 1 87 ? -7.596 -6.303 11.718 1.00 92.44 87 ILE A O 1
ATOM 732 N N . ARG A 1 88 ? -7.544 -7.533 9.836 1.00 91.75 88 ARG A N 1
ATOM 733 C CA . ARG A 1 88 ? -6.962 -8.756 10.397 1.00 91.75 88 ARG A CA 1
ATOM 734 C C . ARG A 1 88 ? -5.579 -8.975 9.797 1.00 91.75 88 ARG A C 1
ATOM 736 O O . ARG A 1 88 ? -5.459 -9.424 8.659 1.00 91.75 88 ARG A O 1
ATOM 743 N N . ILE A 1 89 ? -4.556 -8.658 10.582 1.00 88.75 89 ILE A N 1
ATOM 744 C CA . ILE A 1 89 ? -3.152 -8.927 10.257 1.00 88.75 89 ILE A CA 1
ATOM 745 C C . ILE A 1 89 ? -2.693 -10.257 10.878 1.00 88.75 89 ILE A C 1
ATOM 747 O O . ILE A 1 89 ? -3.254 -10.665 11.900 1.00 88.75 89 ILE A O 1
ATOM 751 N N . PRO A 1 90 ? -1.676 -10.931 10.309 1.00 83.94 90 PRO A N 1
ATOM 752 C CA . PRO A 1 90 ? -1.074 -12.107 10.927 1.00 83.94 90 PRO A CA 1
ATOM 753 C C . PRO A 1 90 ? -0.509 -11.748 12.305 1.00 83.94 90 PRO A C 1
ATOM 755 O O . PRO A 1 90 ? 0.278 -10.811 12.447 1.00 83.94 90 PRO A O 1
ATOM 758 N N . MET A 1 91 ? -0.926 -12.482 13.336 1.00 76.25 91 MET A N 1
ATOM 759 C CA . MET A 1 91 ? -0.410 -12.285 14.688 1.00 76.25 91 MET A CA 1
ATOM 760 C C . MET A 1 91 ? 1.019 -12.829 14.777 1.00 76.25 91 MET A C 1
ATOM 762 O O . MET A 1 91 ? 1.286 -13.935 14.316 1.00 76.25 91 MET A O 1
ATOM 766 N N . GLY A 1 92 ? 1.920 -12.068 15.402 1.00 75.75 92 GLY A N 1
ATOM 767 C CA . GLY A 1 92 ? 3.288 -12.517 15.685 1.00 75.75 92 GLY A CA 1
ATOM 768 C C . GLY A 1 92 ? 4.362 -12.078 14.689 1.00 75.75 92 GLY A C 1
ATOM 769 O O . GLY A 1 92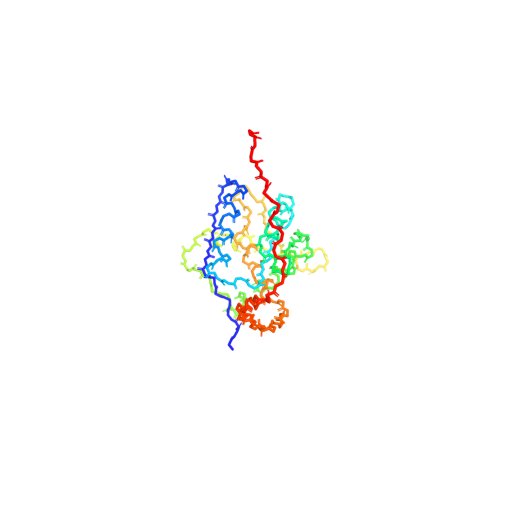 ? 5.494 -12.517 14.844 1.00 75.75 92 GLY A O 1
ATOM 770 N N . ASP A 1 93 ? 4.057 -11.206 13.720 1.00 84.00 93 ASP A N 1
ATOM 771 C CA . ASP A 1 93 ? 5.078 -10.549 12.886 1.00 84.00 93 ASP A CA 1
ATOM 772 C C . ASP A 1 93 ? 5.628 -9.296 13.611 1.00 84.00 93 ASP A C 1
ATOM 774 O O . ASP A 1 93 ? 4.930 -8.273 13.693 1.00 84.00 93 ASP A O 1
ATOM 778 N N . PRO A 1 94 ? 6.847 -9.353 14.191 1.00 85.06 94 PRO A N 1
ATOM 779 C CA . PRO A 1 94 ? 7.413 -8.232 14.934 1.00 85.06 94 PRO A CA 1
ATOM 780 C C . PRO A 1 94 ? 7.770 -7.048 14.027 1.00 85.06 94 PRO A C 1
ATOM 782 O O . PRO A 1 94 ? 7.642 -5.906 14.470 1.00 85.06 94 PRO A O 1
ATOM 785 N N . ASP A 1 95 ? 8.152 -7.295 12.771 1.00 86.56 95 ASP A N 1
ATOM 786 C CA . ASP A 1 95 ? 8.525 -6.247 11.817 1.00 86.56 95 ASP A CA 1
ATOM 787 C C . ASP A 1 95 ? 7.291 -5.455 11.388 1.00 86.56 95 ASP A C 1
ATOM 789 O O . ASP A 1 95 ? 7.307 -4.226 11.372 1.00 86.56 95 ASP A O 1
ATOM 793 N N . LEU A 1 96 ? 6.185 -6.147 11.094 1.00 85.75 96 LEU A N 1
ATOM 794 C CA . LEU A 1 96 ? 4.911 -5.492 10.796 1.00 85.75 96 LEU A CA 1
ATOM 795 C C . LEU A 1 96 ? 4.445 -4.629 11.970 1.00 85.75 96 LEU A C 1
ATOM 797 O O . LEU A 1 96 ? 3.999 -3.496 11.778 1.00 85.75 96 LEU A O 1
ATOM 801 N N . LYS A 1 97 ? 4.548 -5.158 13.193 1.00 84.94 97 LYS A N 1
ATOM 802 C CA . LYS A 1 97 ? 4.182 -4.414 14.398 1.00 84.94 97 LYS A CA 1
ATOM 803 C C . LYS A 1 97 ? 5.065 -3.174 14.564 1.00 84.94 97 LYS A C 1
ATOM 805 O O . LYS A 1 97 ? 4.542 -2.104 14.869 1.00 84.94 97 LYS A O 1
ATOM 810 N N . ALA A 1 98 ? 6.371 -3.301 14.340 1.00 85.50 98 ALA A N 1
ATOM 811 C CA . ALA A 1 98 ? 7.299 -2.178 14.386 1.00 85.50 98 ALA A CA 1
ATOM 812 C C . ALA A 1 98 ? 6.940 -1.104 13.344 1.00 85.50 98 ALA A C 1
ATOM 814 O O . ALA A 1 98 ? 6.796 0.060 13.714 1.00 85.50 98 ALA A O 1
ATOM 815 N N . ASP A 1 99 ? 6.697 -1.490 12.087 1.00 85.94 99 ASP A N 1
ATOM 816 C CA . ASP A 1 99 ? 6.309 -0.571 11.006 1.00 85.94 99 ASP A CA 1
ATOM 817 C C . ASP A 1 99 ? 5.014 0.189 11.338 1.00 85.94 99 ASP A C 1
ATOM 819 O O . ASP A 1 99 ? 4.933 1.402 11.140 1.00 85.94 99 ASP A O 1
ATOM 823 N N . LEU A 1 100 ? 4.010 -0.493 11.903 1.00 84.62 100 LEU A N 1
ATOM 824 C CA . LEU A 1 100 ? 2.760 0.142 12.333 1.00 84.62 100 LEU A CA 1
ATOM 825 C C . LEU A 1 100 ? 2.976 1.138 13.483 1.00 84.62 100 LEU A C 1
ATOM 827 O O . LEU A 1 100 ? 2.352 2.197 13.494 1.00 84.62 100 LEU A O 1
ATOM 831 N N . HIS A 1 101 ? 3.876 0.843 14.426 1.00 84.50 101 HIS A N 1
ATOM 832 C CA . HIS A 1 101 ? 4.205 1.762 15.521 1.00 84.50 101 HIS A CA 1
ATOM 833 C C . HIS A 1 101 ? 5.028 2.983 15.080 1.00 84.50 101 HIS A C 1
ATOM 835 O O . HIS A 1 101 ? 5.003 4.004 15.771 1.00 84.50 101 HIS A O 1
ATOM 841 N N . LYS A 1 102 ? 5.731 2.919 13.941 1.00 81.94 102 LYS A N 1
ATOM 842 C CA . LYS A 1 102 ? 6.466 4.072 13.388 1.00 81.94 102 LYS A CA 1
ATOM 843 C C . LYS A 1 102 ? 5.548 5.176 12.858 1.00 81.94 102 LYS A C 1
ATOM 845 O O . LYS A 1 102 ? 5.987 6.319 12.731 1.00 81.94 102 LYS A O 1
ATOM 850 N N . LEU A 1 103 ? 4.287 4.870 12.552 1.00 77.81 103 LEU A N 1
ATOM 851 C CA . LEU A 1 103 ? 3.315 5.860 12.094 1.00 77.81 103 LEU A CA 1
ATOM 852 C C . LEU A 1 103 ? 2.807 6.709 13.260 1.00 77.81 103 LEU A C 1
ATOM 854 O O . LEU A 1 103 ? 2.011 6.263 14.086 1.00 77.81 103 LEU A O 1
ATOM 858 N N . LYS A 1 104 ? 3.230 7.972 13.293 1.00 74.25 104 LYS A N 1
ATOM 859 C CA . LYS A 1 104 ? 2.823 8.936 14.315 1.00 74.25 104 LYS A CA 1
ATOM 860 C C . LYS A 1 104 ? 1.835 9.941 13.740 1.00 74.25 104 LYS A C 1
ATOM 862 O O . LYS A 1 104 ? 2.019 10.483 12.648 1.00 74.25 104 LYS A O 1
ATOM 867 N N . LYS A 1 105 ? 0.787 10.228 14.513 1.00 74.62 105 LYS A N 1
ATOM 868 C CA . LYS A 1 105 ? -0.099 11.369 14.275 1.00 74.62 105 LYS A CA 1
ATOM 869 C C . LYS A 1 105 ? 0.586 12.618 14.825 1.00 74.62 105 LYS A C 1
ATOM 871 O O . LYS A 1 105 ? 0.797 12.723 16.028 1.00 74.62 105 LYS A O 1
ATOM 876 N N . VAL A 1 106 ? 0.910 13.555 13.948 1.00 75.50 106 VAL A N 1
ATOM 877 C CA . VAL A 1 106 ? 1.502 14.850 14.286 1.00 75.50 106 VAL A CA 1
ATOM 878 C C . VAL A 1 106 ? 0.477 15.935 13.989 1.00 75.50 106 VAL A C 1
ATOM 880 O O . VAL A 1 106 ? -0.107 15.970 12.908 1.00 75.50 106 VAL A O 1
ATOM 883 N N . THR A 1 107 ? 0.235 16.834 14.935 1.00 71.75 107 THR A N 1
ATOM 884 C CA . THR A 1 107 ? -0.629 17.993 14.693 1.00 71.75 107 THR A CA 1
ATOM 885 C C . THR A 1 107 ? 0.160 19.034 13.906 1.00 71.75 107 THR A C 1
ATOM 887 O O . THR A 1 107 ? 1.212 19.485 14.352 1.00 71.75 107 THR A O 1
ATOM 890 N N . GLY A 1 108 ? -0.310 19.379 12.706 1.00 67.44 108 GLY A N 1
ATOM 891 C CA . GLY A 1 108 ? 0.336 20.396 11.883 1.00 67.44 108 GLY A CA 1
ATOM 892 C C . GLY A 1 108 ? 0.144 21.816 12.441 1.00 67.44 108 GLY A C 1
ATOM 893 O O . GLY A 1 108 ? -0.716 22.027 13.295 1.00 67.44 108 GLY A O 1
ATOM 894 N N . PRO A 1 109 ? 0.869 22.816 11.904 1.00 67.75 109 PRO A N 1
ATOM 895 C CA . PRO A 1 109 ? 0.764 24.218 12.331 1.00 67.75 109 PRO A CA 1
ATOM 896 C C . PRO A 1 109 ? -0.650 24.806 12.214 1.00 67.75 109 PRO A C 1
ATOM 898 O O . PRO A 1 109 ? -1.001 25.739 12.920 1.00 67.75 109 PRO A O 1
ATOM 901 N N . THR A 1 110 ? -1.471 24.245 11.324 1.00 76.00 110 THR A N 1
ATOM 902 C CA . THR A 1 110 ? -2.866 24.637 11.087 1.00 76.00 110 THR A CA 1
ATOM 903 C C . THR A 1 110 ? -3.870 23.852 11.942 1.00 76.00 110 THR A C 1
ATOM 905 O O . THR A 1 110 ? -5.067 23.913 11.686 1.00 76.00 110 THR A O 1
ATOM 908 N N . GLY A 1 111 ? -3.409 23.040 12.901 1.00 68.38 111 GLY A N 1
ATOM 909 C CA . GLY A 1 111 ? -4.250 22.150 13.713 1.00 68.38 111 GLY A CA 1
ATOM 910 C C . GLY A 1 111 ? -4.694 20.865 13.001 1.00 68.38 111 GLY A C 1
ATOM 911 O O . GLY A 1 111 ? -5.145 19.922 13.651 1.00 68.38 111 GLY A O 1
ATOM 912 N N . ALA A 1 112 ? -4.525 20.775 11.677 1.00 69.38 112 ALA A N 1
ATOM 913 C CA . ALA A 1 112 ? -4.874 19.581 10.916 1.00 69.38 112 ALA A CA 1
ATOM 914 C C . ALA A 1 112 ? -3.909 18.415 11.232 1.00 69.38 112 ALA A C 1
ATOM 916 O O . ALA A 1 112 ? -2.685 18.596 11.170 1.00 69.38 112 ALA A O 1
ATOM 917 N N . PRO A 1 113 ? -4.421 17.211 11.548 1.00 67.25 113 PRO A N 1
ATOM 918 C CA . PRO A 1 113 ? -3.583 16.058 11.841 1.00 67.25 113 PRO A CA 1
ATOM 919 C C . PRO A 1 113 ? -2.905 15.529 10.576 1.00 67.25 113 PRO A C 1
ATOM 921 O O . PRO A 1 113 ? -3.565 15.204 9.591 1.00 67.25 113 PRO A O 1
ATOM 924 N N . ARG A 1 114 ? -1.582 15.390 10.631 1.00 71.00 114 ARG A N 1
ATOM 925 C CA . ARG A 1 114 ? -0.747 14.766 9.604 1.00 71.00 114 ARG A CA 1
ATOM 926 C C . ARG A 1 114 ? -0.222 13.438 10.123 1.00 71.00 114 ARG A C 1
ATOM 928 O O . ARG A 1 114 ? 0.090 13.308 11.303 1.00 71.00 114 ARG A O 1
ATOM 935 N N . PHE A 1 115 ? -0.096 12.462 9.238 1.00 71.00 115 PHE A N 1
ATOM 936 C CA . PHE A 1 115 ? 0.552 11.199 9.567 1.00 71.00 115 PHE A CA 1
ATOM 937 C C . PHE A 1 115 ? 1.960 11.211 9.004 1.00 71.00 115 PHE A C 1
ATOM 939 O O . PHE A 1 115 ? 2.155 11.420 7.806 1.00 71.00 115 PHE A O 1
ATOM 946 N N . VAL A 1 116 ? 2.932 11.022 9.888 1.00 67.25 116 VAL A N 1
ATOM 947 C CA . VAL A 1 116 ? 4.348 10.993 9.540 1.00 67.25 116 VAL A CA 1
ATOM 948 C C . VAL A 1 116 ? 4.890 9.640 9.973 1.00 67.25 116 VAL A C 1
ATOM 950 O O . VAL A 1 116 ? 4.705 9.226 11.116 1.00 67.25 116 VAL A O 1
ATOM 953 N N . ALA A 1 117 ? 5.521 8.937 9.039 1.00 64.06 117 ALA A N 1
ATOM 954 C CA . ALA A 1 117 ? 6.406 7.831 9.360 1.00 64.06 117 ALA A CA 1
ATOM 955 C C . ALA A 1 117 ? 7.825 8.398 9.321 1.00 64.06 117 ALA A C 1
ATOM 957 O O . ALA A 1 117 ? 8.253 8.889 8.271 1.00 64.06 117 ALA A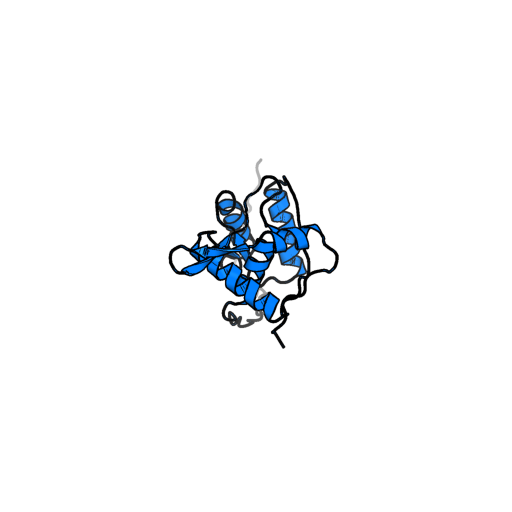 O 1
ATOM 958 N N . ASP A 1 118 ? 8.516 8.384 10.460 1.00 52.91 118 ASP A N 1
ATOM 959 C CA . ASP A 1 118 ? 9.916 8.795 10.515 1.00 52.91 118 ASP A CA 1
ATOM 960 C C . ASP A 1 118 ? 10.706 7.908 9.540 1.00 52.91 118 ASP A C 1
ATOM 962 O O . ASP A 1 118 ? 10.691 6.680 9.633 1.00 52.91 118 ASP A O 1
ATOM 966 N N . SER A 1 119 ? 11.342 8.530 8.546 1.00 51.09 119 SER A N 1
ATOM 967 C CA . SER A 1 119 ? 12.243 7.842 7.617 1.00 51.09 119 SER A CA 1
ATOM 968 C C . SER A 1 119 ? 13.607 7.744 8.290 1.00 51.09 119 SER A C 1
ATOM 970 O O . SER A 1 119 ? 14.524 8.489 7.962 1.00 51.09 119 SER A O 1
ATOM 972 N N . ASP A 1 120 ? 13.702 6.915 9.326 1.00 48.62 120 ASP A N 1
ATOM 973 C CA . ASP A 1 120 ? 14.956 6.677 10.032 1.00 48.62 120 ASP A CA 1
ATOM 974 C C . ASP A 1 120 ? 15.807 5.599 9.338 1.00 48.62 120 ASP A C 1
ATOM 976 O O . ASP A 1 120 ? 15.378 4.906 8.410 1.00 48.62 120 ASP A O 1
ATOM 980 N N . SER A 1 121 ? 17.046 5.443 9.807 1.00 42.88 121 SER A N 1
ATOM 981 C CA . SER A 1 121 ? 18.009 4.447 9.319 1.00 42.88 121 SER A CA 1
ATOM 982 C C . SER A 1 121 ? 17.556 2.991 9.501 1.00 42.88 121 SER A C 1
ATOM 984 O O . SER A 1 121 ? 18.204 2.084 8.979 1.00 42.88 121 SER A O 1
ATOM 986 N N . SER A 1 122 ? 16.446 2.749 10.209 1.00 45.66 122 SER A N 1
ATOM 987 C CA . SER A 1 122 ? 15.893 1.418 10.468 1.00 45.66 122 SER A CA 1
ATOM 988 C C . SER A 1 122 ? 14.759 1.023 9.511 1.00 45.66 122 SER A C 1
ATOM 990 O O . SER A 1 122 ? 14.130 -0.018 9.697 1.00 45.66 122 SER A O 1
ATOM 992 N N . GLY A 1 123 ? 14.534 1.804 8.451 1.00 51.84 123 GLY A N 1
ATOM 993 C CA . GLY A 1 123 ? 13.712 1.418 7.306 1.00 51.84 123 GLY A CA 1
ATOM 994 C C . GLY A 1 123 ? 12.380 2.152 7.236 1.00 51.84 123 GLY A C 1
ATOM 995 O O . GLY A 1 123 ? 11.756 2.458 8.255 1.00 51.84 123 GLY A O 1
ATOM 996 N N . HIS A 1 124 ? 11.958 2.417 6.001 1.00 68.25 124 HIS A N 1
ATOM 997 C CA . HIS A 1 124 ? 10.638 2.931 5.673 1.00 68.25 124 HIS A CA 1
ATOM 998 C C . HIS A 1 124 ? 9.559 2.005 6.256 1.00 68.25 124 HIS A C 1
ATOM 1000 O O . HIS A 1 124 ? 9.745 0.790 6.310 1.00 68.25 124 HIS A O 1
ATOM 1006 N N . ALA A 1 125 ? 8.435 2.571 6.710 1.00 84.00 125 ALA A N 1
ATOM 1007 C CA . ALA A 1 125 ? 7.284 1.821 7.224 1.00 84.00 125 ALA A CA 1
ATOM 1008 C C . ALA A 1 125 ? 6.524 1.106 6.083 1.00 84.00 125 ALA A C 1
ATOM 1010 O O . ALA A 1 125 ? 5.314 1.271 5.917 1.00 84.00 125 ALA A O 1
ATOM 1011 N N . ASP A 1 126 ? 7.252 0.363 5.249 1.00 86.88 126 ASP A N 1
ATOM 1012 C CA . ASP A 1 126 ? 6.810 -0.164 3.960 1.00 86.88 126 ASP A CA 1
ATOM 1013 C C . ASP A 1 126 ? 5.644 -1.130 4.124 1.00 86.88 126 ASP A C 1
ATOM 1015 O O . ASP A 1 126 ? 4.686 -1.068 3.358 1.00 86.88 126 ASP A O 1
ATOM 1019 N N . ARG A 1 127 ? 5.662 -1.981 5.161 1.00 91.31 127 ARG A N 1
ATOM 1020 C CA . ARG A 1 127 ? 4.544 -2.906 5.412 1.00 91.31 127 ARG A CA 1
ATOM 1021 C C . ARG A 1 127 ? 3.278 -2.155 5.791 1.00 91.31 127 ARG A C 1
ATOM 1023 O O . ARG A 1 127 ? 2.186 -2.543 5.380 1.00 91.31 127 ARG A O 1
ATOM 1030 N N . ALA A 1 128 ? 3.417 -1.074 6.556 1.00 90.50 128 ALA A N 1
ATOM 1031 C CA . ALA A 1 128 ? 2.279 -0.256 6.940 1.00 90.50 128 ALA A CA 1
ATOM 1032 C C . ALA A 1 128 ? 1.706 0.496 5.729 1.00 90.50 128 ALA A C 1
ATOM 1034 O O . ALA A 1 128 ? 0.495 0.478 5.518 1.00 90.50 128 ALA A O 1
ATOM 1035 N N . TRP A 1 129 ? 2.561 1.076 4.881 1.00 91.75 129 TRP A N 1
ATOM 1036 C CA . TRP A 1 129 ? 2.116 1.726 3.646 1.00 91.75 129 TRP A CA 1
ATOM 1037 C C . TRP A 1 129 ? 1.516 0.745 2.637 1.00 91.75 129 TRP A C 1
ATOM 1039 O O . TRP A 1 129 ? 0.492 1.061 2.037 1.00 91.75 129 TRP A O 1
ATOM 1049 N N . ALA A 1 130 ? 2.072 -0.460 2.502 1.00 93.94 130 ALA A N 1
ATOM 1050 C CA . ALA A 1 130 ? 1.486 -1.523 1.688 1.00 93.94 130 ALA A CA 1
ATOM 1051 C C . ALA A 1 130 ? 0.089 -1.920 2.197 1.00 93.94 130 ALA A C 1
ATOM 1053 O O . ALA A 1 130 ? -0.841 -2.076 1.406 1.00 93.94 130 ALA A O 1
ATOM 1054 N N . CYS A 1 131 ? -0.091 -2.012 3.519 1.00 93.69 131 CYS A N 1
ATOM 1055 C CA . CYS A 1 131 ? -1.402 -2.233 4.129 1.00 93.69 131 CYS A CA 1
ATOM 1056 C C . CYS A 1 131 ? -2.379 -1.094 3.791 1.00 93.69 131 CYS A C 1
ATOM 1058 O O . CYS A 1 131 ? -3.508 -1.345 3.377 1.00 93.69 131 CYS A O 1
ATOM 1060 N N . PHE A 1 132 ? -1.948 0.164 3.900 1.00 93.44 132 PHE A N 1
ATOM 1061 C CA . PHE A 1 132 ? -2.804 1.314 3.598 1.00 93.44 132 PHE A CA 1
ATOM 1062 C C . PHE A 1 132 ? -3.160 1.427 2.117 1.00 93.44 132 PHE A C 1
ATOM 1064 O O . PHE A 1 132 ? -4.296 1.771 1.801 1.00 93.44 132 PHE A O 1
ATOM 1071 N N . LEU A 1 133 ? -2.242 1.077 1.214 1.00 95.12 133 LEU A N 1
ATOM 1072 C CA . LEU A 1 133 ? -2.536 0.947 -0.211 1.00 95.12 133 LEU A CA 1
ATOM 1073 C C . LEU A 1 133 ? -3.586 -0.134 -0.469 1.00 95.12 133 LEU A C 1
ATOM 1075 O O . LEU A 1 133 ? -4.498 0.089 -1.259 1.00 95.12 133 LEU A O 1
ATOM 1079 N N . ALA A 1 134 ? -3.507 -1.275 0.220 1.00 94.75 134 ALA A N 1
ATOM 1080 C CA . ALA A 1 134 ? -4.508 -2.333 0.104 1.00 94.75 134 ALA A CA 1
ATOM 1081 C C . ALA A 1 134 ? -5.887 -1.892 0.628 1.00 94.75 134 ALA A C 1
ATOM 1083 O O . ALA A 1 134 ? -6.903 -2.171 -0.007 1.00 94.75 134 ALA A O 1
ATOM 1084 N N . VAL A 1 135 ? -5.938 -1.156 1.745 1.00 93.88 135 VAL A N 1
ATOM 1085 C CA . VAL A 1 135 ? -7.188 -0.569 2.261 1.00 93.88 135 VAL A CA 1
ATOM 1086 C C . VAL A 1 135 ? -7.746 0.462 1.279 1.00 93.88 135 VAL A C 1
ATOM 1088 O O . VAL A 1 135 ? -8.932 0.418 0.968 1.00 93.88 135 VAL A O 1
ATOM 1091 N N . ASN A 1 136 ? -6.897 1.336 0.732 1.00 93.50 136 ASN A N 1
ATOM 1092 C CA . ASN A 1 136 ? -7.290 2.306 -0.290 1.00 93.50 136 ASN A CA 1
ATOM 1093 C C . ASN A 1 136 ? -7.817 1.622 -1.560 1.00 93.50 136 ASN A C 1
ATOM 1095 O O . ASN A 1 136 ? -8.795 2.078 -2.149 1.00 93.50 136 ASN A O 1
ATOM 1099 N N . ALA A 1 137 ? -7.202 0.505 -1.965 1.00 92.94 137 ALA A N 1
ATOM 1100 C CA . ALA A 1 137 ? -7.656 -0.315 -3.085 1.00 92.94 137 ALA A CA 1
ATOM 1101 C C . ALA A 1 137 ? -9.070 -0.871 -2.841 1.00 92.94 137 ALA A C 1
ATOM 1103 O O . ALA A 1 137 ? -9.885 -0.898 -3.764 1.00 92.94 137 ALA A O 1
ATOM 1104 N N . ALA A 1 138 ? -9.367 -1.262 -1.601 1.00 91.19 138 ALA A N 1
ATOM 1105 C CA . ALA A 1 138 ? -10.644 -1.842 -1.204 1.00 91.19 138 ALA A CA 1
ATOM 1106 C C . ALA A 1 138 ? -11.745 -0.811 -0.887 1.00 91.19 138 ALA A C 1
ATOM 1108 O O . ALA A 1 138 ? -12.918 -1.164 -0.933 1.00 91.19 138 ALA A O 1
ATOM 1109 N N . SER A 1 139 ? -11.396 0.445 -0.585 1.00 85.38 139 SER A N 1
ATOM 1110 C CA . SER A 1 139 ? -12.359 1.508 -0.254 1.00 85.38 139 SER A CA 1
ATOM 1111 C C . SER A 1 139 ? -12.967 2.220 -1.470 1.00 85.38 139 SER A C 1
ATOM 1113 O O . SER A 1 139 ? -13.752 3.147 -1.291 1.00 85.38 139 SER A O 1
ATOM 1115 N N . GLY A 1 140 ? -12.573 1.848 -2.693 1.00 69.81 140 GLY A N 1
ATOM 1116 C CA . GLY A 1 140 ? -13.169 2.382 -3.921 1.00 69.81 140 GLY A CA 1
ATOM 1117 C C . GLY A 1 140 ? -14.582 1.844 -4.156 1.00 69.81 140 GLY A C 1
ATOM 1118 O O . GLY A 1 140 ? -14.938 0.784 -3.640 1.00 69.81 140 GLY A O 1
ATOM 1119 N N . GLU A 1 141 ? -15.385 2.558 -4.950 1.00 57.38 141 GLU A N 1
ATOM 1120 C CA . GLU A 1 141 ? -16.692 2.047 -5.373 1.00 57.38 141 GLU A CA 1
ATOM 1121 C C . GLU A 1 141 ? -16.527 0.710 -6.121 1.00 57.38 141 GLU A C 1
ATOM 1123 O O . GLU A 1 141 ? -15.583 0.560 -6.909 1.00 57.38 141 GLU A O 1
ATOM 1128 N N . PRO A 1 142 ? -17.409 -0.280 -5.886 1.00 54.34 142 PRO A N 1
ATOM 1129 C CA . PRO A 1 142 ? -17.377 -1.530 -6.626 1.00 54.34 142 PRO A CA 1
ATOM 1130 C C . PRO A 1 142 ? -17.510 -1.244 -8.122 1.00 54.34 142 PRO A C 1
ATOM 1132 O O . PRO A 1 142 ? -18.537 -0.754 -8.580 1.00 54.34 142 PRO A O 1
ATOM 1135 N N . VAL A 1 143 ? -16.480 -1.575 -8.899 1.00 53.69 143 VAL A N 1
ATOM 1136 C CA . VAL A 1 143 ? -16.621 -1.625 -10.355 1.00 53.69 143 VAL A CA 1
ATOM 1137 C C . VAL A 1 143 ? -17.519 -2.822 -10.659 1.00 53.69 143 VAL A C 1
ATOM 1139 O O . VAL A 1 143 ? -17.118 -3.968 -10.439 1.00 53.69 143 VAL A O 1
ATOM 1142 N N . GLU A 1 144 ? -18.751 -2.574 -11.106 1.00 49.19 144 GLU A N 1
ATOM 1143 C CA . GLU A 1 144 ? -19.627 -3.640 -11.591 1.00 49.19 144 GLU A CA 1
ATOM 1144 C C . GLU A 1 144 ? -18.987 -4.288 -12.821 1.00 49.19 144 GLU A C 1
ATOM 1146 O O . GLU A 1 144 ? -18.831 -3.672 -13.875 1.00 49.19 144 GLU A O 1
ATOM 1151 N N . TYR A 1 145 ? -18.605 -5.557 -12.693 1.00 54.97 145 TYR A N 1
ATOM 1152 C CA . TYR A 1 145 ? -18.172 -6.360 -13.829 1.00 54.97 145 TYR A CA 1
ATOM 1153 C C . TYR A 1 145 ? -19.357 -7.193 -14.316 1.00 54.97 145 TYR A C 1
ATOM 1155 O O . TYR A 1 145 ? -19.750 -8.164 -13.666 1.00 54.97 145 TYR A O 1
ATOM 1163 N N . ALA A 1 146 ? -19.907 -6.851 -15.481 1.00 42.50 146 ALA A N 1
ATOM 1164 C CA . ALA A 1 146 ? -20.817 -7.743 -16.187 1.00 42.50 146 ALA A CA 1
ATOM 1165 C C . ALA A 1 146 ? -20.015 -8.939 -16.725 1.00 42.50 146 ALA A C 1
ATOM 1167 O O . ALA A 1 146 ? -19.146 -8.793 -17.586 1.00 42.50 146 ALA A O 1
ATOM 1168 N N . TYR A 1 147 ? -20.281 -10.139 -16.204 1.00 59.06 147 TYR A N 1
ATOM 1169 C CA . TYR A 1 147 ? -19.745 -11.362 -16.793 1.00 59.06 147 TYR A CA 1
ATOM 1170 C C . TYR A 1 147 ? -20.421 -11.592 -18.147 1.00 59.06 147 TYR A C 1
ATOM 1172 O O . TYR A 1 147 ? -21.608 -11.912 -18.216 1.00 59.06 147 TYR A O 1
ATOM 1180 N N . HIS A 1 148 ? -19.659 -11.448 -19.228 1.00 58.97 148 HIS A N 1
ATOM 1181 C CA . HIS A 1 148 ? -20.071 -11.924 -20.540 1.00 58.97 148 HIS A CA 1
ATOM 1182 C C . HIS A 1 148 ? -19.364 -13.250 -20.820 1.00 58.97 148 HIS A C 1
ATOM 1184 O O . HIS A 1 148 ? -18.149 -13.249 -21.041 1.00 58.97 148 HIS A O 1
ATOM 1190 N N . PRO A 1 149 ? -20.079 -14.394 -20.785 1.00 59.53 149 PRO A N 1
ATOM 1191 C CA . PRO A 1 149 ? -19.488 -15.646 -21.218 1.00 59.53 149 PRO A CA 1
ATOM 1192 C C . PRO A 1 149 ? -19.071 -15.497 -22.678 1.00 59.53 149 PRO A C 1
ATOM 1194 O O . PRO A 1 149 ? -19.849 -15.045 -23.522 1.00 59.53 149 PRO A O 1
ATOM 1197 N N . VAL A 1 150 ? -17.836 -15.887 -22.978 1.00 67.00 150 VAL A N 1
ATOM 1198 C CA . VAL A 1 150 ? -17.380 -16.014 -24.359 1.00 67.00 150 VAL A CA 1
ATOM 1199 C C . VAL A 1 150 ? -18.280 -17.057 -25.017 1.00 67.00 150 VAL A C 1
ATOM 1201 O O . VAL A 1 150 ? -18.319 -18.206 -24.571 1.00 67.00 150 VAL A O 1
ATOM 1204 N N . ARG A 1 151 ? -19.034 -16.664 -26.054 1.00 51.75 151 ARG A N 1
ATOM 1205 C CA . ARG A 1 151 ? -19.705 -17.641 -26.916 1.00 51.75 151 ARG A CA 1
ATOM 1206 C C . ARG A 1 151 ? -18.613 -18.556 -27.448 1.00 51.75 151 ARG A C 1
ATOM 1208 O O . ARG A 1 151 ? -17.711 -18.090 -28.136 1.00 51.75 151 ARG A O 1
ATOM 1215 N N . GLN A 1 152 ? -18.687 -19.838 -27.111 1.00 51.75 152 GLN A N 1
ATOM 1216 C CA . GLN A 1 152 ? -17.934 -20.837 -27.847 1.00 51.75 152 GLN A CA 1
ATOM 1217 C C . GLN A 1 152 ? -18.462 -20.778 -29.278 1.00 51.75 152 GLN A C 1
ATOM 1219 O O . GLN A 1 152 ? -19.568 -21.242 -29.555 1.00 51.75 152 GLN A O 1
ATOM 1224 N N . GLU A 1 153 ? -17.724 -20.119 -30.170 1.00 55.78 153 GLU A N 1
ATOM 1225 C CA . GLU A 1 153 ? -17.948 -20.305 -31.591 1.00 55.78 153 GLU A CA 1
ATOM 1226 C C . GLU A 1 153 ? -17.677 -21.781 -31.854 1.00 55.78 153 GLU A C 1
ATOM 1228 O O . GLU A 1 153 ? -16.554 -22.268 -31.711 1.00 55.78 153 GLU A O 1
ATOM 1233 N N . THR A 1 154 ? -18.741 -22.516 -32.163 1.00 50.56 154 THR A N 1
ATOM 1234 C CA . THR A 1 154 ? -18.616 -23.821 -32.795 1.00 50.56 154 THR A CA 1
ATOM 1235 C C . THR A 1 154 ? -17.721 -23.605 -34.011 1.00 50.56 154 THR A C 1
ATOM 1237 O O . THR A 1 154 ? -18.003 -22.683 -34.785 1.00 50.56 154 THR A O 1
ATOM 1240 N N . PRO A 1 155 ? -16.624 -24.371 -34.174 1.00 51.28 155 PRO A N 1
ATOM 1241 C CA . PRO A 1 155 ? -15.790 -24.257 -35.359 1.00 51.28 155 PRO A CA 1
ATOM 1242 C C . PRO A 1 155 ? -16.704 -24.284 -36.577 1.00 51.28 155 PRO A C 1
ATOM 1244 O O . PRO A 1 155 ? -17.480 -25.228 -36.731 1.00 51.28 155 PRO A O 1
ATOM 1247 N N . LYS A 1 156 ? -16.687 -23.215 -37.385 1.00 51.81 156 LYS A N 1
ATOM 1248 C CA . LYS A 1 156 ? -17.460 -23.184 -38.625 1.00 51.81 156 LYS A CA 1
ATOM 1249 C C . LYS A 1 156 ? -17.032 -24.401 -39.426 1.00 51.81 156 LYS A C 1
ATOM 1251 O O . LYS A 1 156 ? -15.879 -24.484 -39.847 1.00 51.81 156 LYS A O 1
ATOM 1256 N N . GLU A 1 157 ? -17.952 -25.340 -39.589 1.00 48.81 157 GLU A N 1
ATOM 1257 C CA . GLU A 1 157 ? -17.781 -26.456 -40.497 1.00 48.81 157 GLU A CA 1
ATOM 1258 C C . GLU A 1 157 ? -17.527 -25.840 -41.873 1.00 48.81 157 GLU A C 1
ATOM 1260 O O . GLU A 1 157 ? -18.373 -25.141 -42.437 1.00 48.81 157 GLU A O 1
ATOM 1265 N N . LEU A 1 158 ? -16.283 -25.958 -42.331 1.00 47.22 158 LEU A N 1
ATOM 1266 C CA . LEU A 1 158 ? -15.824 -25.351 -43.565 1.00 47.22 158 LEU A CA 1
ATOM 1267 C C . LEU A 1 158 ? -16.558 -26.071 -44.704 1.00 47.22 158 LEU A C 1
ATOM 1269 O O . LEU A 1 158 ? -16.142 -27.146 -45.131 1.00 47.22 158 LEU A O 1
ATOM 1273 N N . GLN A 1 159 ? -17.686 -25.524 -45.164 1.00 44.44 159 GLN A N 1
ATOM 1274 C CA . GLN A 1 159 ? -18.383 -26.057 -46.330 1.00 44.44 159 GLN A CA 1
ATOM 1275 C C . GLN A 1 159 ? -17.490 -25.867 -47.555 1.00 44.44 159 GLN A C 1
ATOM 1277 O O . GLN A 1 159 ? -17.343 -24.771 -48.096 1.00 44.44 159 GLN A O 1
ATOM 1282 N N . TRP A 1 160 ? -16.869 -26.962 -47.976 1.00 41.78 160 TRP A N 1
ATOM 1283 C CA . TRP A 1 160 ? -16.128 -27.038 -49.219 1.00 41.78 160 TRP A CA 1
ATOM 1284 C C . TRP A 1 160 ? -17.117 -27.052 -50.388 1.00 41.78 160 TRP A C 1
ATOM 1286 O O . TRP A 1 160 ? -17.731 -28.073 -50.690 1.00 41.78 160 TRP A O 1
ATOM 1296 N N . GLY A 1 161 ? -17.296 -25.906 -51.046 1.00 44.72 161 GLY A N 1
ATOM 1297 C CA . GLY A 1 161 ? -18.004 -25.836 -52.323 1.00 44.72 161 GLY A CA 1
ATOM 1298 C C . GLY A 1 161 ? -17.142 -26.417 -53.458 1.00 44.72 161 GLY A C 1
ATOM 1299 O O . GLY A 1 161 ? -15.934 -26.164 -53.496 1.00 44.72 161 GLY A O 1
ATOM 1300 N N . PRO A 1 162 ? -17.711 -27.185 -54.404 1.00 50.22 162 PRO A N 1
ATOM 1301 C CA . PRO A 1 162 ? -16.961 -27.713 -55.537 1.00 50.22 162 PRO A CA 1
ATOM 1302 C C . PRO A 1 162 ? -16.698 -26.589 -56.547 1.00 50.22 162 PRO A C 1
ATOM 1304 O O . PRO A 1 162 ? -17.546 -26.271 -57.375 1.00 50.22 162 PRO A O 1
ATOM 1307 N N . GLY A 1 163 ? -15.525 -25.958 -56.486 1.00 50.00 163 GLY A N 1
ATOM 1308 C CA . GLY A 1 163 ? -15.185 -24.939 -57.477 1.00 50.00 163 GLY A CA 1
ATOM 1309 C C . GLY A 1 163 ? -13.839 -24.256 -57.279 1.00 50.00 163 GLY A C 1
ATOM 1310 O O . GLY A 1 163 ? -13.739 -23.254 -56.583 1.00 50.00 163 GLY A O 1
ATOM 1311 N N . SER A 1 164 ? -12.836 -24.737 -58.016 1.00 46.69 164 SER A N 1
ATOM 1312 C CA . SER A 1 164 ? -11.572 -24.060 -58.355 1.00 46.69 164 SER A CA 1
ATOM 1313 C C . SER A 1 164 ? -10.491 -23.936 -57.266 1.00 46.69 164 SER A C 1
ATOM 1315 O O . SER A 1 164 ? -10.135 -22.855 -56.810 1.00 46.69 164 SER A O 1
ATOM 1317 N N . PHE A 1 165 ? -9.826 -25.057 -56.970 1.00 40.28 165 PHE A N 1
ATOM 1318 C CA . PHE A 1 165 ? -8.457 -25.022 -56.446 1.00 40.28 165 PHE A CA 1
ATOM 1319 C C . PHE A 1 165 ? -7.472 -24.924 -57.608 1.00 40.28 165 PHE A C 1
ATOM 1321 O O . PHE A 1 165 ? -7.201 -25.905 -58.298 1.00 40.28 165 PHE A O 1
ATOM 1328 N N . ARG A 1 166 ? -6.908 -23.732 -57.822 1.00 43.31 166 ARG A N 1
ATOM 1329 C CA . ARG A 1 166 ? -5.688 -23.575 -58.618 1.00 43.31 166 ARG A CA 1
ATOM 1330 C C . ARG A 1 166 ? -4.505 -23.639 -57.655 1.00 43.31 166 ARG A C 1
ATOM 1332 O O . ARG A 1 166 ? -4.148 -22.634 -57.046 1.00 43.31 166 ARG A O 1
ATOM 1339 N N . LEU A 1 167 ? -3.911 -24.825 -57.498 1.00 35.81 167 LEU A N 1
ATOM 1340 C CA . LEU A 1 167 ? -2.634 -24.970 -56.799 1.00 35.81 167 LEU A CA 1
ATOM 1341 C C . LEU A 1 167 ? -1.567 -24.165 -57.552 1.00 35.81 167 LEU A C 1
ATOM 1343 O O . LEU A 1 167 ? -1.141 -24.542 -58.644 1.00 35.81 167 LEU A O 1
ATOM 1347 N N . LYS A 1 168 ? -1.098 -23.069 -56.954 1.00 41.38 168 LYS A N 1
ATOM 1348 C CA . LYS A 1 168 ? 0.224 -22.530 -57.268 1.00 41.38 168 LYS A CA 1
ATOM 1349 C C . LYS A 1 168 ? 1.223 -23.328 -56.436 1.00 41.38 168 LYS A C 1
ATOM 1351 O O . LYS A 1 168 ? 1.392 -23.078 -55.248 1.00 41.38 168 LYS A O 1
ATOM 1356 N N . ALA A 1 169 ? 1.846 -24.321 -57.061 1.00 40.22 169 ALA A N 1
ATOM 1357 C CA . ALA A 1 169 ? 3.012 -24.984 -56.502 1.00 40.22 169 ALA A CA 1
ATOM 1358 C C . ALA A 1 169 ? 4.133 -23.944 -56.348 1.00 40.22 169 ALA A C 1
ATOM 1360 O O . ALA A 1 169 ? 4.722 -23.515 -57.340 1.00 40.22 169 ALA A O 1
ATOM 1361 N N . MET A 1 170 ? 4.421 -23.518 -55.118 1.00 39.12 170 MET A N 1
ATOM 1362 C CA . MET A 1 170 ? 5.694 -22.874 -54.811 1.00 39.12 170 MET A CA 1
ATOM 1363 C C . MET A 1 170 ? 6.706 -23.989 -54.561 1.00 39.12 170 MET A C 1
ATOM 1365 O O . MET A 1 170 ? 6.701 -24.636 -53.517 1.00 39.12 170 MET A O 1
ATOM 1369 N N . LYS A 1 171 ? 7.526 -24.259 -55.581 1.00 39.44 171 LYS A N 1
ATOM 1370 C CA . LYS A 1 171 ? 8.750 -25.048 -55.444 1.00 39.44 171 LYS A CA 1
ATOM 1371 C C . LYS A 1 171 ? 9.708 -24.281 -54.533 1.00 39.44 171 LYS A C 1
ATOM 1373 O O . LYS A 1 171 ? 9.929 -23.092 -54.748 1.00 39.44 171 LYS A O 1
ATOM 1378 N N . GLY A 1 172 ? 10.255 -24.974 -53.541 1.00 39.41 172 GLY A N 1
ATOM 1379 C CA . GLY A 1 172 ? 11.334 -24.460 -52.711 1.00 39.41 172 GLY A CA 1
ATOM 1380 C C . GLY A 1 172 ? 12.624 -24.241 -53.503 1.00 39.41 172 GLY A C 1
ATOM 1381 O O . GLY A 1 172 ? 12.891 -24.937 -54.484 1.00 39.41 172 GLY A O 1
ATOM 1382 N N . ALA A 1 173 ? 13.412 -23.282 -53.028 1.00 38.00 173 ALA A N 1
ATOM 1383 C CA . ALA A 1 173 ? 14.844 -23.168 -53.252 1.00 38.00 173 ALA A CA 1
ATOM 1384 C C . ALA A 1 173 ? 15.426 -22.318 -52.105 1.00 38.00 173 ALA A C 1
ATOM 1386 O O . ALA A 1 173 ? 15.085 -21.143 -52.017 1.00 38.00 173 ALA A O 1
ATOM 1387 N N . TRP A 1 174 ? 16.233 -22.989 -51.270 1.00 41.53 174 TRP A N 1
ATOM 1388 C CA . TRP A 1 174 ? 17.245 -22.531 -50.296 1.00 41.53 174 TRP A CA 1
ATOM 1389 C C . TRP A 1 174 ? 16.896 -21.411 -49.310 1.00 41.53 174 TRP A C 1
ATOM 1391 O O . TRP A 1 174 ? 16.831 -20.233 -49.715 1.00 41.53 174 TRP A O 1
#

Foldseek 3Di:
DQQAAEDPDDDDDDPDDLVVVLVVVVVCCVPPVQQAFEWACPDVNVVSQVVCCVVPNPNRGHHDHPDQVSQQVLVVLLVVCVVVVRYDDDPPDVLLVVLVVQWDFDQDPVRDTGTDRPCDPVHHSVSSVSSSRVSVRSPDDDDDDDDDPDPPPPPPPPPDDPDDDPDPDPDDDD

=== Feature glossary ===
Feature key, reading from the visual/contextual features back to the raw sequence:

Rendered structure images. Six rendered views show the 3D structure from the faces of a cube — i.e. along ±x, ±y, ±z. Rendering representation is drawn randomly per protein from cartoon (secondary-structure ribbons), sticks (backbone bonds), or molecular surface; coloring is either N→C rainbow (blue at the N-terminus through red at the C-terminus) or one color per chain.

Contact-map, Ramachandran, and PAE plots. The contact map is a binary N×N matrix image: pixel (i, j) is dark where Cα_i and Cα_j are within 8 Å and |i−j|>4. Because the |i−j|>4 filter removes local helical contacts, off-diagonal stripes parallel to the main diagonal indicate parallel β-sheets; stripes perpendicular to it indicate antiparallel β-sheets. The Ramachandran plot scatters every residue's (φ, ψ) pair against the sterically allowed regions. The PAE heatmap renders the predicted-aligned-error matrix.

InterPro / GO / CATH / organism. Database cross-references. InterPro integrates a dozen domain/family signature databases into unified entries with residue-range hits. GO terms attach function/process/location labels with evidence codes. CATH codes position the fold in a four-level structural taxonomy. Organism is the NCBI-taxonomy species name.

Nearest PDB structures. The Foldseek neighbor list gives the closest experimentally determined structures in the PDB, ranked by structural alignment. TM-score near 1 means near-identical fold; near 0.3 means only rough topology match. This is how one finds what a novel AlphaFold prediction most resembles in the solved-structure universe.

Predicted aligned error. PAE(i, j) answers: if I align the predicted and true structures on residue i, how far off (in Å) do I expect residue j to be? A block-diagonal PAE matrix with low values on the blocks and high values off-diagonal is the signature of a multi-domain protein with confidently predicted domains but uncertain inter-domain orientation.

Solvent-accessible surface area. Accessible surface area quantifies burial. A residue with SASA near zero is packed into the hydrophobic core; one with SASA >100 Å² sits on the surface. Computed here via the Shrake–Rupley numerical algorithm with a 1.4 Å probe.

B-factor. B-factor (Debye–Waller factor) reflects atomic displacement in the crystal lattice. It is an experimental observable (units Å²), not a prediction; low values mean the atom is pinned down, high values mean it moves or is heterogeneous across the crystal.

pLDDT. For AlphaFold models, the B-factor field carries pLDDT — the model's own estimate of local accuracy on a 0–100 scale. Regions with pLDDT<50 should be treated as essentially unmodeled; they often correspond to intrinsically disordered segments.

Backbone torsions (φ/ψ). φ (phi) and ψ (psi) are the two rotatable backbone dihedrals per residue: φ is the C(i-1)–N–Cα–C torsion, ψ is the N–Cα–C–N(i+1) torsion, both in degrees on (−180°, 180°]. α-helical residues cluster near (−60°, −45°); β-strand residues near (−120°, +130°). A Ramachandran plot is simply a scatter of (φ, ψ) for every residue.

Radius of gyration, Cα contacts, bounding box. Radius of gyration (Rg) is the root-mean-square distance of Cα atoms from their centroid — a single number for overall size and compactness. A globular domain of N residues has Rg ≈ 2.2·N^0.38 Å; an extended or disordered chain has a much larger Rg. The Cα contact count is the number of residue pairs whose Cα atoms are within 8 Å and are more than four positions apart in sequence — a standard proxy for tertiary packing density. The bounding box is the smallest axis-aligned box enclosing all Cα atoms.

Secondary structure (3-state, P-SEA). Three-state secondary structure (P-SEA) collapses the eight DSSP classes into helix (a), strand (b), and coil (c). P-SEA assigns these from Cα geometry alone — distances and angles — without requiring backbone oxygens, so it works on any Cα trace.

Secondary structure (8-state, DSSP). DSSP 8-state secondary structure assigns each residue one of H (α-helix), G (3₁₀-helix), I (π-helix), E (extended β-strand), B (isolated β-bridge), T (hydrogen-bonded turn), S (bend), or '-' (coil). The assignment is computed from backbone hydrogen-bond geometry via the Kabsch–Sander algorithm.

Foldseek 3Di. A 3Di character summarizes, for each residue, the relative orientation of the Cα frame of its nearest spatial neighbor. Because it encodes fold topology rather than chemistry, 3Di alignments detect remote structural similarity that sequence alignment misses.

mmCIF coordinates. The mmCIF block holds the 3D Cartesian coordinates of each backbone atom (N, Cα, C, O) in ångströms. mmCIF is the PDB's canonical archive format — a tagged-loop text representation of the atomic model.

Sequence. Sequence gives the chain of amino acids in standard one-letter code (A=alanine, C=cysteine, …, Y=tyrosine), read N→C. It is the only feature that is directly encoded by the gene; all structural features are derived from the folded form of this sequence.